Protein AF-A0A821UPF7-F1 (afdb_monomer_lite)

Radius of gyration: 28.47 Å; chains: 1; bounding box: 50×82×59 Å

pLDDT: mean 77.11, std 13.64, range [45.91, 95.62]

Foldseek 3Di:
DPVVVVVDDLVVVQVVCVVVVHAHPVNVVVVVVCVVVVVVVVVCVPCPPHPVDCDPCNVVVVLVVVLVVVLLVCCQDPVLPDALVVSQVSSQVVVCVVVVDDDDDPDDGPDDSVRSVVVCVVVAWDAPVVGRGTHHPPSYHPVVVVVVVVVVCVVVVCPDPPDPPPPPDDDDDDD

Structure (mmCIF, N/CA/C/O backbone):
data_AF-A0A821UPF7-F1
#
_entry.id   AF-A0A821UPF7-F1
#
loop_
_atom_site.group_PDB
_atom_site.id
_atom_site.type_symbol
_atom_site.label_atom_id
_atom_site.label_alt_id
_atom_site.label_comp_id
_atom_site.label_asym_id
_atom_site.label_entity_id
_atom_site.label_seq_id
_atom_site.pdbx_PDB_ins_code
_atom_site.Cartn_x
_atom_site.Cartn_y
_atom_site.Cartn_z
_atom_site.occupancy
_atom_site.B_iso_or_equiv
_atom_site.auth_seq_id
_atom_site.auth_comp_id
_atom_site.auth_asym_id
_atom_site.auth_atom_id
_atom_site.pdbx_PDB_model_num
ATOM 1 N N . MET A 1 1 ? 27.040 15.175 -29.998 1.00 47.19 1 MET A N 1
ATOM 2 C CA . MET A 1 1 ? 27.159 15.539 -31.432 1.00 47.19 1 MET A CA 1
ATOM 3 C C . MET A 1 1 ? 26.154 14.814 -32.348 1.00 47.19 1 MET A C 1
ATOM 5 O O . MET A 1 1 ? 26.324 14.872 -33.553 1.00 47.19 1 MET A O 1
ATOM 9 N N . SER A 1 2 ? 25.071 14.203 -31.844 1.00 56.56 2 SER A N 1
ATOM 10 C CA . SER A 1 2 ? 24.084 13.501 -32.693 1.00 56.56 2 SER A CA 1
ATOM 11 C C . SER A 1 2 ? 22.930 14.385 -33.199 1.00 56.56 2 SER A C 1
ATOM 13 O O . SER A 1 2 ? 22.440 14.172 -34.298 1.00 56.56 2 SER A O 1
ATOM 15 N N . LEU A 1 3 ? 22.516 15.409 -32.441 1.00 54.69 3 LEU A N 1
ATOM 16 C CA . LEU A 1 3 ? 21.320 16.216 -32.750 1.00 54.69 3 LEU A CA 1
ATOM 17 C C . LEU A 1 3 ? 21.509 17.240 -33.883 1.00 54.69 3 LEU A C 1
ATOM 19 O O . LEU A 1 3 ? 20.558 17.549 -34.596 1.00 54.69 3 LEU A O 1
ATOM 23 N N . ARG A 1 4 ? 22.744 17.719 -34.105 1.00 56.91 4 ARG A N 1
ATOM 24 C CA . ARG A 1 4 ? 23.064 18.615 -35.235 1.00 56.91 4 ARG A CA 1
ATOM 25 C C . ARG A 1 4 ? 22.807 17.949 -36.589 1.00 56.91 4 ARG A C 1
ATOM 27 O O . ARG A 1 4 ? 22.397 18.629 -37.521 1.00 56.91 4 ARG A O 1
ATOM 34 N N . SER A 1 5 ? 22.990 16.632 -36.678 1.00 67.25 5 SER A N 1
ATOM 35 C CA . SER A 1 5 ? 22.758 15.854 -37.900 1.00 67.25 5 SER A CA 1
ATOM 36 C C . SER A 1 5 ? 21.281 15.780 -38.299 1.00 67.25 5 SER A C 1
ATOM 38 O O . SER A 1 5 ? 20.983 15.526 -39.459 1.00 67.25 5 SER A O 1
ATOM 40 N N . PHE A 1 6 ? 20.362 16.041 -37.363 1.00 73.75 6 PHE A N 1
ATOM 41 C CA . PHE A 1 6 ? 18.918 16.084 -37.608 1.00 73.75 6 PHE A CA 1
ATOM 42 C C . PHE A 1 6 ? 18.386 17.509 -37.837 1.00 73.75 6 PHE A C 1
ATOM 44 O O . PHE A 1 6 ? 17.178 17.702 -37.915 1.00 73.75 6 PHE A O 1
ATOM 51 N N . ASN A 1 7 ? 19.269 18.515 -37.934 1.00 80.88 7 ASN A N 1
ATOM 52 C CA . ASN A 1 7 ? 18.911 19.936 -38.045 1.00 80.88 7 ASN A CA 1
ATOM 53 C C . ASN A 1 7 ? 17.988 20.441 -36.914 1.00 80.88 7 ASN A C 1
ATOM 55 O O . ASN A 1 7 ? 17.238 21.403 -37.082 1.00 80.88 7 ASN A O 1
ATOM 59 N N . ILE A 1 8 ? 18.034 19.791 -35.748 1.00 77.50 8 ILE A N 1
ATOM 60 C CA . ILE A 1 8 ? 17.251 20.187 -34.578 1.00 77.50 8 ILE A CA 1
ATOM 61 C C . ILE A 1 8 ? 18.071 21.200 -33.782 1.00 77.50 8 ILE A C 1
ATOM 63 O O . ILE A 1 8 ? 19.212 20.932 -33.387 1.00 77.50 8 ILE A O 1
ATOM 67 N N . LYS A 1 9 ? 17.489 22.379 -33.544 1.00 80.50 9 LYS A N 1
ATOM 68 C CA . LYS A 1 9 ? 18.091 23.393 -32.675 1.00 80.50 9 LYS A CA 1
ATOM 69 C C . LYS A 1 9 ? 18.116 22.884 -31.238 1.00 80.50 9 LYS A C 1
ATOM 71 O O . LYS A 1 9 ? 17.144 22.308 -30.765 1.00 80.50 9 LYS A O 1
ATOM 76 N N . TRP A 1 10 ? 19.214 23.147 -30.538 1.00 76.12 10 TRP A N 1
ATOM 77 C CA . TRP A 1 10 ? 19.367 22.773 -29.130 1.00 76.12 10 TRP A CA 1
ATOM 78 C C . TRP A 1 10 ? 18.239 23.323 -28.248 1.00 76.12 10 TRP A C 1
ATOM 80 O O . TRP A 1 10 ? 17.706 22.606 -27.411 1.00 76.12 10 TRP A O 1
ATOM 90 N N . GLU A 1 11 ? 17.824 24.560 -28.514 1.00 80.56 11 GLU A N 1
ATOM 91 C CA . GLU A 1 11 ? 16.720 25.243 -27.828 1.00 80.56 11 GLU A CA 1
ATOM 92 C C . GLU A 1 11 ? 15.411 24.444 -27.899 1.00 80.56 11 GLU A C 1
ATOM 94 O O . GLU A 1 11 ? 14.738 24.284 -26.889 1.00 80.56 11 GLU A O 1
ATOM 99 N N . ALA A 1 12 ? 15.101 23.854 -29.059 1.00 80.25 12 ALA A N 1
ATOM 100 C CA . ALA A 1 12 ? 13.893 23.050 -29.243 1.00 80.25 12 ALA A CA 1
ATOM 101 C C . ALA A 1 12 ? 13.932 21.735 -28.442 1.00 80.25 12 ALA A C 1
ATOM 103 O O . ALA A 1 12 ? 12.896 21.220 -28.031 1.00 80.25 12 ALA A O 1
ATOM 104 N N . VAL A 1 13 ? 15.128 21.187 -28.203 1.00 79.12 13 VAL A N 1
ATOM 105 C CA . VAL A 1 13 ? 15.305 19.996 -27.360 1.00 79.12 13 VAL A CA 1
ATOM 106 C C . VAL A 1 13 ? 15.116 20.356 -25.891 1.00 79.12 13 VAL A C 1
ATOM 108 O O . VAL A 1 13 ? 14.427 19.633 -25.180 1.00 79.12 13 VAL A O 1
ATOM 111 N N . ASP A 1 14 ? 15.672 21.482 -25.444 1.00 82.44 14 ASP A N 1
ATOM 112 C CA . ASP A 1 14 ? 15.484 21.958 -24.071 1.00 82.44 14 ASP A CA 1
ATOM 113 C C . ASP A 1 14 ? 14.019 22.331 -23.787 1.00 82.44 14 ASP A C 1
ATOM 115 O O . ASP A 1 14 ? 13.518 22.007 -22.710 1.00 82.44 14 ASP A O 1
ATOM 119 N N . GLU A 1 15 ? 13.301 22.932 -24.742 1.00 82.69 15 GLU A N 1
ATOM 120 C CA . GLU A 1 15 ? 11.854 23.178 -24.628 1.00 82.69 15 GLU A CA 1
ATOM 121 C C . GLU A 1 15 ? 11.059 21.872 -24.519 1.00 82.69 15 GLU A C 1
ATOM 123 O O . GLU A 1 15 ? 10.268 21.712 -23.593 1.00 82.69 15 GLU A O 1
ATOM 128 N N . PHE A 1 16 ? 11.338 20.885 -25.375 1.00 83.62 16 PHE A N 1
ATOM 129 C CA . PHE A 1 16 ? 10.691 19.572 -25.300 1.00 83.62 16 PHE A CA 1
ATOM 130 C C . PHE A 1 16 ? 10.955 18.848 -23.966 1.00 83.62 16 PHE A C 1
ATOM 132 O O . PHE A 1 16 ? 10.053 18.253 -23.367 1.00 83.62 16 PHE A O 1
ATOM 139 N N . LEU A 1 17 ? 12.197 18.894 -23.474 1.00 79.81 17 LEU A N 1
ATOM 140 C CA . LEU A 1 17 ? 12.559 18.310 -22.181 1.00 79.81 17 LEU A CA 1
ATOM 141 C C . LEU A 1 17 ? 11.846 19.034 -21.038 1.00 79.81 17 LEU A C 1
ATOM 143 O O . LEU A 1 17 ? 11.328 18.386 -20.132 1.00 79.81 17 LEU A O 1
ATOM 147 N N . LYS A 1 18 ? 11.751 20.363 -21.104 1.00 78.56 18 LYS A N 1
ATOM 148 C CA . LYS A 1 18 ? 11.007 21.163 -20.131 1.00 78.56 18 LYS A CA 1
ATOM 149 C C . LYS A 1 18 ? 9.519 20.800 -20.117 1.00 78.56 18 LYS A C 1
ATOM 151 O O . LYS A 1 18 ? 8.966 20.599 -19.035 1.00 78.56 18 LYS A O 1
ATOM 156 N N . ASP A 1 19 ? 8.899 20.646 -21.283 1.00 78.25 19 ASP A N 1
ATOM 157 C CA . ASP A 1 19 ? 7.480 20.295 -21.421 1.00 78.25 19 ASP A CA 1
ATOM 158 C C . ASP A 1 19 ? 7.166 18.897 -20.874 1.00 78.25 19 ASP A C 1
ATOM 160 O O . ASP A 1 19 ? 6.142 18.679 -20.225 1.00 78.25 19 ASP A O 1
ATOM 164 N N . THR A 1 20 ? 8.089 17.952 -21.053 1.00 77.25 20 THR A N 1
ATOM 165 C CA . THR A 1 20 ? 7.990 16.588 -20.505 1.00 77.25 20 THR A CA 1
ATOM 166 C C . THR A 1 20 ? 8.479 16.473 -19.057 1.00 77.25 20 THR A C 1
ATOM 168 O O . THR A 1 20 ? 8.522 15.373 -18.506 1.00 77.25 20 THR A O 1
ATOM 171 N N . ARG A 1 21 ? 8.809 17.603 -18.410 1.00 72.50 21 ARG A N 1
ATOM 172 C CA . ARG A 1 21 ? 9.364 17.694 -17.045 1.00 72.50 21 ARG A CA 1
ATOM 173 C C . ARG A 1 21 ? 10.674 16.916 -16.850 1.00 72.50 21 ARG A C 1
ATOM 175 O O . ARG A 1 21 ? 11.028 16.560 -15.725 1.00 72.50 21 ARG A O 1
ATOM 182 N N . LEU A 1 22 ? 11.404 16.674 -17.934 1.00 72.75 22 LEU A N 1
ATOM 183 C CA . LEU A 1 22 ? 12.746 16.105 -17.940 1.00 72.75 22 LEU A CA 1
ATOM 184 C C . LEU A 1 22 ? 13.810 17.198 -17.738 1.00 72.75 22 LEU A C 1
ATOM 186 O O . LEU A 1 22 ? 13.535 18.399 -17.733 1.00 72.75 22 LEU A O 1
ATOM 190 N N . MET A 1 23 ? 15.055 16.780 -17.502 1.00 76.94 23 MET A N 1
ATOM 191 C CA . MET A 1 23 ? 16.153 17.700 -17.208 1.00 76.94 23 MET A CA 1
ATOM 192 C C . MET A 1 23 ? 16.674 18.377 -18.474 1.00 76.94 23 MET A C 1
ATOM 194 O O . MET A 1 23 ? 17.193 17.717 -19.369 1.00 76.94 23 MET A O 1
ATOM 198 N N . THR A 1 24 ? 16.607 19.707 -18.501 1.00 83.75 24 THR A N 1
ATOM 199 C CA . THR A 1 24 ? 17.270 20.527 -19.526 1.00 83.75 24 THR A CA 1
ATOM 200 C C . THR A 1 24 ? 18.788 20.494 -19.367 1.00 83.75 24 THR A C 1
ATOM 202 O O . THR A 1 24 ? 19.325 20.099 -18.322 1.00 83.75 24 THR A O 1
ATOM 205 N N . ALA A 1 25 ? 19.496 20.984 -20.377 1.00 81.50 25 ALA A N 1
ATOM 206 C CA . ALA A 1 25 ? 20.932 21.222 -20.351 1.00 81.50 25 ALA A CA 1
ATOM 207 C C . ALA A 1 25 ? 21.383 22.033 -19.132 1.00 81.50 25 ALA A C 1
ATOM 209 O O . ALA A 1 25 ? 22.315 21.654 -18.421 1.00 81.50 25 ALA A O 1
ATOM 210 N N . GLN A 1 26 ? 20.693 23.146 -18.881 1.00 80.12 26 GLN A N 1
ATOM 211 C CA . GLN A 1 26 ? 21.012 24.074 -17.804 1.00 80.12 26 GLN A CA 1
ATOM 212 C C . GLN A 1 26 ? 20.793 23.422 -16.438 1.00 80.12 26 GLN A C 1
ATOM 214 O O . GLN A 1 26 ? 21.630 23.549 -15.545 1.00 80.12 26 GLN A O 1
ATOM 219 N N . THR A 1 27 ? 19.697 22.676 -16.287 1.00 76.50 27 THR A N 1
ATOM 220 C CA . THR A 1 27 ? 19.406 21.927 -15.060 1.00 76.50 27 THR A CA 1
ATOM 221 C C . THR A 1 27 ? 20.432 20.816 -14.836 1.00 76.50 27 THR A C 1
ATOM 223 O O . THR A 1 27 ? 20.949 20.673 -13.734 1.00 76.50 27 THR A O 1
ATOM 226 N N . SER A 1 28 ? 20.796 20.080 -15.886 1.00 80.69 28 SER A N 1
ATOM 227 C CA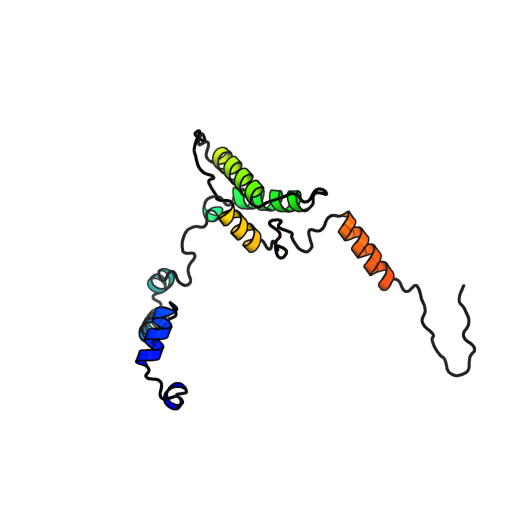 . SER A 1 28 ? 21.812 19.022 -15.822 1.00 80.69 28 SER A CA 1
ATOM 228 C C . SER A 1 28 ? 23.186 19.571 -15.445 1.00 80.69 28 SER A C 1
ATOM 230 O O . SER A 1 28 ? 23.875 19.004 -14.602 1.00 80.69 28 SER A O 1
ATOM 232 N N . HIS A 1 29 ? 23.569 20.714 -16.016 1.00 83.12 29 HIS A N 1
ATOM 233 C CA . HIS A 1 29 ? 24.828 21.380 -15.701 1.00 83.12 29 HIS A CA 1
ATOM 234 C C . HIS A 1 29 ? 24.865 21.914 -14.261 1.00 83.12 29 HIS A C 1
ATOM 236 O O . HIS A 1 29 ? 25.874 21.748 -13.569 1.00 83.12 29 HIS A O 1
ATOM 242 N N . LYS A 1 30 ? 23.756 22.500 -13.784 1.00 84.12 30 LYS A N 1
ATOM 243 C CA . LYS A 1 30 ? 23.597 22.911 -12.383 1.00 84.12 30 LYS A CA 1
ATOM 244 C C . LYS A 1 30 ? 23.828 21.719 -11.447 1.00 84.12 30 LYS A C 1
ATOM 246 O O . LYS A 1 30 ? 24.668 21.810 -10.555 1.00 84.12 30 LYS A O 1
ATOM 251 N N . TRP A 1 31 ? 23.158 20.591 -11.690 1.00 79.62 31 TRP A N 1
ATOM 252 C CA . TRP A 1 31 ? 23.274 19.403 -10.838 1.00 79.62 31 TRP A CA 1
ATOM 253 C C . TRP A 1 31 ? 24.652 18.754 -10.871 1.00 79.62 31 TRP A C 1
ATOM 255 O O . TRP A 1 31 ? 25.176 18.400 -9.819 1.00 79.62 31 TRP A O 1
ATOM 265 N N . ALA A 1 32 ? 25.286 18.669 -12.042 1.00 83.19 32 ALA A N 1
ATOM 266 C CA . ALA A 1 32 ? 26.665 18.197 -12.142 1.00 83.19 32 ALA A CA 1
ATOM 267 C C . ALA A 1 32 ? 27.622 19.072 -11.315 1.00 83.19 32 ALA A C 1
ATOM 269 O O . ALA A 1 32 ? 28.516 18.561 -10.644 1.00 83.19 32 ALA A O 1
ATOM 270 N N . THR A 1 33 ? 27.407 20.389 -11.314 1.00 84.50 33 THR A N 1
ATOM 271 C CA . THR A 1 33 ? 28.225 21.333 -10.543 1.00 84.50 33 THR A CA 1
ATOM 272 C C . THR A 1 33 ? 28.019 21.172 -9.036 1.00 84.50 33 THR A C 1
ATOM 274 O O . THR A 1 33 ? 28.995 21.171 -8.292 1.00 84.50 33 THR A O 1
ATOM 277 N N . ILE A 1 34 ? 26.772 21.020 -8.586 1.00 83.12 34 ILE A N 1
ATOM 278 C CA . ILE A 1 34 ? 26.420 20.775 -7.177 1.00 83.12 34 ILE A CA 1
ATOM 279 C C . ILE A 1 34 ? 27.039 19.461 -6.688 1.00 83.12 34 ILE A C 1
ATOM 281 O O . ILE A 1 34 ? 27.693 19.436 -5.647 1.00 83.12 34 ILE A O 1
ATOM 285 N N . PHE A 1 35 ? 26.926 18.400 -7.492 1.00 79.56 35 PHE A N 1
ATOM 286 C CA . PHE A 1 35 ? 27.513 17.096 -7.195 1.00 79.56 35 PHE A CA 1
ATOM 287 C C . PHE A 1 35 ? 29.041 17.166 -7.062 1.00 79.56 35 PHE A C 1
ATOM 289 O O . PHE A 1 35 ? 29.598 16.676 -6.085 1.00 79.56 35 PHE A O 1
ATOM 296 N N . ILE A 1 36 ? 29.729 17.834 -7.998 1.00 87.50 36 ILE A N 1
ATOM 297 C CA . ILE A 1 36 ? 31.191 18.020 -7.942 1.00 87.50 36 ILE A CA 1
ATOM 298 C C . ILE A 1 36 ? 31.613 18.825 -6.705 1.00 87.50 36 ILE A C 1
ATOM 300 O O . ILE A 1 36 ? 32.672 18.569 -6.136 1.00 87.50 36 ILE A O 1
ATOM 304 N N . LYS A 1 37 ? 30.800 19.797 -6.279 1.00 87.81 37 LYS A N 1
ATOM 305 C CA . LYS A 1 37 ? 31.062 20.619 -5.089 1.00 87.81 37 LYS A CA 1
ATOM 306 C C . LYS A 1 37 ? 30.755 19.905 -3.770 1.00 87.81 37 LYS A C 1
ATOM 308 O O . LYS A 1 37 ? 31.112 20.436 -2.723 1.00 87.81 37 LYS A O 1
ATOM 313 N N . GLY A 1 38 ? 30.126 18.729 -3.813 1.00 81.62 38 GLY A N 1
ATOM 314 C CA . GLY A 1 38 ? 29.723 17.982 -2.622 1.00 81.62 38 GLY A CA 1
ATOM 315 C C . GLY A 1 38 ? 28.594 18.647 -1.829 1.00 81.62 38 GLY A C 1
ATOM 316 O O . GLY A 1 38 ? 28.434 18.353 -0.647 1.00 81.62 38 GLY A O 1
ATOM 317 N N . ASP A 1 39 ? 27.824 19.541 -2.455 1.00 80.19 39 ASP A N 1
ATOM 318 C CA . ASP A 1 39 ? 26.666 20.190 -1.834 1.00 80.19 39 ASP A CA 1
ATOM 319 C C . ASP A 1 39 ? 25.440 19.269 -1.941 1.00 80.19 39 ASP A C 1
ATOM 321 O O . ASP A 1 39 ? 24.549 19.416 -2.780 1.00 80.19 39 ASP A O 1
ATOM 325 N N . TYR A 1 40 ? 25.459 18.216 -1.126 1.00 72.62 40 TYR A N 1
ATOM 326 C CA . TYR A 1 40 ? 24.426 17.185 -1.144 1.00 72.62 40 TYR A CA 1
ATOM 327 C C . TYR A 1 40 ? 23.111 17.640 -0.497 1.00 72.62 40 TYR A C 1
ATOM 329 O O . TYR A 1 40 ? 22.092 16.988 -0.714 1.00 72.62 40 TYR A O 1
ATOM 337 N N . GLU A 1 41 ? 23.101 18.751 0.247 1.00 70.62 41 GLU A N 1
ATOM 338 C CA . GLU A 1 41 ? 21.865 19.342 0.772 1.00 70.62 41 GLU A CA 1
ATOM 339 C C . GLU A 1 41 ? 21.017 19.917 -0.365 1.00 70.62 41 GLU A C 1
ATOM 341 O O . GLU A 1 41 ? 19.834 19.589 -0.473 1.00 70.62 41 GLU A O 1
ATOM 346 N N . GLU A 1 42 ? 21.609 20.704 -1.273 1.00 70.06 42 GLU A N 1
ATOM 347 C CA . GLU A 1 42 ? 20.877 21.206 -2.443 1.00 70.06 42 GLU A CA 1
ATOM 348 C C . GLU A 1 42 ? 20.426 20.055 -3.359 1.00 70.06 42 GLU A C 1
ATOM 350 O O . GLU A 1 42 ? 19.320 20.091 -3.902 1.00 70.06 42 GLU A O 1
ATOM 355 N N . PHE A 1 43 ? 21.238 18.998 -3.484 1.00 65.31 43 PHE A N 1
ATOM 356 C CA . PHE A 1 43 ? 20.882 17.786 -4.230 1.00 65.31 43 PHE A CA 1
ATOM 357 C C . PHE A 1 43 ? 19.719 17.009 -3.590 1.00 65.31 43 PHE A C 1
ATOM 359 O O . PHE A 1 43 ? 18.807 16.584 -4.295 1.00 65.31 43 PHE A O 1
ATOM 366 N N . SER A 1 44 ? 19.714 16.850 -2.263 1.00 61.41 44 SER A N 1
ATOM 367 C CA . SER A 1 44 ? 18.647 16.157 -1.526 1.00 61.41 44 SER A CA 1
ATOM 368 C C . SER A 1 44 ? 17.329 16.937 -1.531 1.00 61.41 44 SER A C 1
ATOM 370 O O . SER A 1 44 ? 16.257 16.335 -1.473 1.00 61.41 44 SER A O 1
ATOM 372 N N . ASN A 1 45 ? 17.401 18.267 -1.630 1.00 62.81 45 ASN A N 1
ATOM 373 C CA . ASN A 1 45 ? 16.237 19.140 -1.764 1.00 62.81 45 ASN A CA 1
ATOM 374 C C . ASN A 1 45 ? 15.671 19.173 -3.197 1.00 62.81 45 ASN A C 1
ATOM 376 O O . ASN A 1 45 ? 14.561 19.673 -3.401 1.00 62.81 45 ASN A O 1
ATOM 380 N N . ASP A 1 46 ? 16.374 18.620 -4.199 1.00 60.78 46 ASP A N 1
ATOM 381 C CA . ASP A 1 46 ? 15.768 18.332 -5.500 1.00 60.78 46 ASP A CA 1
ATOM 382 C C . ASP A 1 46 ? 14.821 17.148 -5.326 1.00 60.78 46 ASP A C 1
ATOM 384 O O . ASP A 1 46 ? 15.202 15.976 -5.321 1.00 60.78 46 ASP A O 1
ATOM 388 N N . LEU A 1 47 ? 13.539 17.473 -5.211 1.00 55.41 47 LEU A N 1
ATOM 389 C CA . LEU A 1 47 ? 12.395 16.570 -5.050 1.00 55.41 47 LEU A CA 1
ATOM 390 C C . LEU A 1 47 ? 12.269 15.489 -6.154 1.00 55.41 47 LEU A C 1
ATOM 392 O O . LEU A 1 47 ? 11.257 14.801 -6.239 1.00 55.41 47 LEU A O 1
ATOM 396 N N . ARG A 1 48 ? 13.254 15.353 -7.045 1.00 60.50 48 ARG A N 1
ATOM 397 C CA . ARG A 1 48 ? 13.332 14.390 -8.147 1.00 60.50 48 ARG A CA 1
ATOM 398 C C . ARG A 1 48 ? 14.060 13.090 -7.785 1.00 60.50 48 ARG A C 1
ATOM 400 O O . ARG A 1 48 ? 13.959 12.141 -8.557 1.00 60.50 48 ARG A O 1
ATOM 407 N N . GLY A 1 49 ? 14.744 13.028 -6.638 1.00 51.97 49 GLY A N 1
ATOM 408 C CA . GLY A 1 49 ? 15.428 11.815 -6.155 1.00 51.97 49 GLY A CA 1
ATOM 409 C C . GLY A 1 49 ? 15.201 11.462 -4.680 1.00 51.97 49 GLY A C 1
ATOM 410 O O . GLY A 1 49 ? 15.444 10.323 -4.290 1.00 51.97 49 GLY A O 1
ATOM 411 N N . GLY A 1 50 ? 14.721 12.406 -3.864 1.00 49.44 50 GLY A N 1
ATOM 412 C CA . GLY A 1 50 ? 14.407 12.188 -2.450 1.00 49.44 50 GLY A CA 1
ATOM 413 C C . GLY A 1 50 ? 12.968 11.722 -2.213 1.00 49.44 50 GLY A C 1
ATOM 414 O O . GLY A 1 50 ? 12.065 12.003 -3.007 1.00 49.44 50 GLY A O 1
ATOM 415 N N . LYS A 1 51 ? 12.737 11.027 -1.091 1.00 49.38 51 LYS A N 1
ATOM 416 C CA . LYS A 1 51 ? 11.392 10.746 -0.568 1.00 49.38 51 LYS A CA 1
ATOM 417 C C . LYS A 1 51 ? 10.711 12.104 -0.330 1.00 49.38 51 LYS A C 1
ATOM 419 O O . LYS A 1 51 ? 11.094 12.823 0.580 1.00 49.38 51 LYS A O 1
ATOM 424 N N . GLN A 1 52 ? 9.784 12.496 -1.212 1.00 50.03 52 GLN A N 1
ATOM 425 C CA . GLN A 1 52 ? 9.237 13.867 -1.276 1.00 50.03 52 GLN A CA 1
ATOM 426 C C . GLN A 1 52 ? 8.510 14.321 -0.001 1.00 50.03 52 GLN A C 1
ATOM 428 O O . GLN A 1 52 ? 8.310 15.515 0.197 1.00 50.03 52 GLN A O 1
ATOM 433 N N . THR A 1 53 ? 8.114 13.377 0.842 1.00 53.81 53 THR A N 1
ATOM 434 C CA . THR A 1 53 ? 7.478 13.574 2.141 1.00 53.81 53 THR A CA 1
ATOM 435 C C . THR A 1 53 ? 7.783 12.343 2.983 1.00 53.81 53 THR A C 1
ATOM 437 O O . THR A 1 53 ? 7.947 11.256 2.413 1.00 53.81 53 THR A O 1
ATOM 440 N N . ASP A 1 54 ? 7.771 12.473 4.310 1.00 59.75 54 ASP A N 1
ATOM 441 C CA . ASP A 1 54 ? 7.629 11.303 5.175 1.00 59.75 54 ASP A CA 1
ATOM 442 C C . ASP A 1 54 ? 6.423 10.507 4.659 1.00 59.75 54 ASP A C 1
ATOM 444 O O . ASP A 1 54 ? 5.315 11.027 4.481 1.00 59.75 54 ASP A O 1
ATOM 448 N N . SER A 1 55 ? 6.659 9.262 4.259 1.00 71.19 55 SER A N 1
ATOM 449 C CA . SER A 1 55 ? 5.558 8.365 3.952 1.00 71.19 55 SER A CA 1
ATOM 450 C C . SER A 1 55 ? 4.776 8.148 5.237 1.00 71.19 55 SER A C 1
ATOM 452 O O . SER A 1 55 ? 5.358 8.111 6.314 1.00 71.19 55 SER A O 1
ATOM 454 N N . PHE A 1 56 ? 3.462 7.970 5.130 1.00 84.94 56 PHE A N 1
ATOM 455 C CA . PHE A 1 56 ? 2.604 7.661 6.277 1.00 84.94 56 PHE A CA 1
ATOM 456 C C . PHE A 1 56 ? 3.215 6.586 7.204 1.00 84.94 56 PHE A C 1
ATOM 458 O O . PHE A 1 56 ? 3.175 6.711 8.423 1.00 84.94 56 PHE A O 1
ATOM 465 N N . TYR A 1 57 ? 3.862 5.577 6.619 1.00 88.50 57 TYR A N 1
ATOM 466 C CA . TYR A 1 57 ? 4.508 4.481 7.339 1.00 88.50 57 TYR A CA 1
ATOM 467 C C . TYR A 1 57 ? 5.870 4.818 7.967 1.00 88.50 57 TYR A C 1
ATOM 469 O O . TYR A 1 57 ? 6.330 4.063 8.811 1.00 88.50 57 TYR A O 1
ATOM 477 N N . ASP A 1 58 ? 6.501 5.945 7.625 1.00 85.50 58 ASP A N 1
ATOM 478 C CA . ASP A 1 58 ? 7.673 6.430 8.373 1.00 85.50 58 ASP A CA 1
ATOM 479 C C . ASP A 1 58 ? 7.265 6.953 9.748 1.00 85.50 58 ASP A C 1
ATOM 481 O O . ASP A 1 58 ? 7.997 6.790 10.720 1.00 85.50 58 ASP A O 1
ATOM 485 N N . THR A 1 59 ? 6.085 7.571 9.831 1.00 86.94 59 THR A N 1
ATOM 486 C CA . THR A 1 59 ? 5.515 8.046 11.096 1.00 86.94 59 THR A CA 1
ATOM 487 C C . THR A 1 59 ? 4.804 6.923 11.852 1.00 86.94 59 THR A C 1
ATOM 489 O O . THR A 1 59 ? 4.818 6.913 13.080 1.00 86.94 59 THR A O 1
ATOM 492 N N . PHE A 1 60 ? 4.211 5.963 11.133 1.00 89.50 60 PHE A N 1
ATOM 493 C CA . PHE A 1 60 ? 3.460 4.840 11.703 1.00 89.50 60 PHE A CA 1
ATOM 494 C C . PHE A 1 60 ? 3.971 3.478 11.191 1.00 89.50 60 PHE A C 1
ATOM 496 O O . PHE A 1 60 ? 3.248 2.781 10.468 1.00 89.50 60 PHE A O 1
ATOM 503 N N . PRO A 1 61 ? 5.207 3.074 11.546 1.00 89.81 61 PRO A N 1
ATOM 504 C CA . PRO A 1 61 ? 5.801 1.822 11.068 1.00 89.81 61 PRO A CA 1
ATOM 505 C C . PRO A 1 61 ? 5.060 0.581 11.580 1.00 89.81 61 PRO A C 1
ATOM 507 O O . PRO A 1 61 ? 4.924 -0.399 10.847 1.00 89.81 61 PRO A O 1
ATOM 510 N N . ASP A 1 62 ? 4.510 0.639 12.795 1.00 89.81 62 ASP A N 1
ATOM 511 C CA . ASP A 1 62 ? 3.747 -0.467 13.388 1.00 89.81 62 ASP A CA 1
ATOM 512 C C . ASP A 1 62 ? 2.481 -0.775 12.575 1.00 89.81 62 ASP A C 1
ATOM 514 O O . ASP A 1 62 ? 2.164 -1.936 12.313 1.00 89.81 62 ASP A O 1
ATOM 518 N N . ILE A 1 63 ? 1.816 0.270 12.060 1.00 92.62 63 ILE A N 1
ATOM 519 C CA . ILE A 1 63 ? 0.660 0.118 11.168 1.00 92.62 63 ILE A CA 1
ATOM 520 C C . ILE A 1 63 ? 1.073 -0.575 9.865 1.00 92.62 63 ILE A C 1
ATOM 522 O O . ILE A 1 63 ? 0.297 -1.363 9.331 1.00 92.62 63 ILE A O 1
ATOM 526 N N . GLU A 1 64 ? 2.277 -0.321 9.336 1.00 92.50 64 GLU A N 1
ATOM 527 C CA . GLU A 1 64 ? 2.747 -1.001 8.121 1.00 92.50 64 GLU A CA 1
ATOM 528 C C . GLU A 1 64 ? 2.926 -2.508 8.342 1.00 92.50 64 GLU A C 1
ATOM 530 O O . GLU A 1 64 ? 2.535 -3.309 7.489 1.00 92.50 64 GLU A O 1
ATOM 535 N N . GLY A 1 65 ? 3.515 -2.892 9.479 1.00 90.00 65 GLY A N 1
ATOM 536 C CA . GLY A 1 65 ? 3.722 -4.293 9.847 1.00 90.00 65 GLY A CA 1
ATOM 537 C C . GLY A 1 65 ? 2.401 -5.052 9.955 1.00 90.00 65 GLY A C 1
ATOM 538 O O . GLY A 1 65 ? 2.212 -6.075 9.290 1.00 90.00 65 GLY A O 1
ATOM 539 N N . ASP A 1 66 ? 1.462 -4.495 10.717 1.00 92.38 66 ASP A N 1
ATOM 540 C CA . ASP A 1 66 ? 0.129 -5.064 10.915 1.00 92.38 66 ASP A CA 1
ATOM 541 C C . ASP A 1 66 ? -0.673 -5.117 9.610 1.00 92.38 66 ASP A C 1
ATOM 543 O O . ASP A 1 66 ? -1.297 -6.133 9.294 1.00 92.38 66 ASP A O 1
ATOM 547 N N . ALA A 1 67 ? -0.616 -4.054 8.804 1.00 93.31 67 ALA A N 1
ATOM 548 C CA . ALA A 1 67 ? -1.307 -3.989 7.522 1.00 93.31 67 ALA A CA 1
ATOM 549 C C . ALA A 1 67 ? -0.793 -5.049 6.540 1.00 93.31 67 ALA A C 1
ATOM 551 O O . ALA A 1 67 ? -1.593 -5.711 5.878 1.00 93.31 67 ALA A O 1
ATOM 552 N N . LYS A 1 68 ? 0.526 -5.265 6.459 1.00 91.06 68 LYS A N 1
ATOM 553 C CA . LYS A 1 68 ? 1.101 -6.331 5.622 1.00 91.06 68 LYS A CA 1
ATOM 554 C C . LYS A 1 68 ? 0.628 -7.712 6.071 1.00 91.06 68 LYS A C 1
ATOM 556 O O . LYS A 1 68 ? 0.231 -8.515 5.227 1.00 91.06 68 LYS A O 1
ATOM 561 N N . ALA A 1 69 ? 0.626 -7.980 7.378 1.00 90.00 69 ALA A N 1
ATOM 562 C CA . ALA A 1 69 ? 0.142 -9.248 7.920 1.00 90.00 69 ALA A CA 1
ATOM 563 C C . ALA A 1 69 ? -1.351 -9.465 7.618 1.00 90.00 69 ALA A C 1
ATOM 565 O O . ALA A 1 69 ? -1.739 -10.535 7.141 1.00 90.00 69 ALA A O 1
ATOM 566 N N . PHE A 1 70 ? -2.170 -8.429 7.818 1.00 91.94 70 PHE A N 1
ATOM 567 C CA . PHE A 1 70 ? -3.595 -8.432 7.495 1.00 91.94 70 PHE A CA 1
ATOM 568 C C . PHE A 1 70 ? -3.845 -8.752 6.018 1.00 91.94 70 PHE A C 1
ATOM 570 O O . PHE A 1 70 ? -4.639 -9.638 5.707 1.00 91.94 70 PHE A O 1
ATOM 577 N N . VAL A 1 71 ? -3.127 -8.089 5.109 1.00 90.06 71 VAL A N 1
ATOM 578 C CA . VAL A 1 71 ? -3.264 -8.291 3.662 1.00 90.06 71 VAL A CA 1
ATOM 579 C C . VAL A 1 71 ? -2.902 -9.716 3.254 1.00 90.06 71 VAL A C 1
ATOM 581 O O . VAL A 1 71 ? -3.656 -10.339 2.507 1.00 90.06 71 VAL A O 1
ATOM 584 N N . VAL A 1 72 ? -1.774 -10.244 3.738 1.00 85.69 72 VAL A N 1
ATOM 585 C CA . VAL A 1 72 ? -1.336 -11.612 3.414 1.00 85.69 72 VAL A CA 1
ATOM 586 C C . VAL A 1 72 ? -2.374 -12.629 3.885 1.00 85.69 72 VAL A C 1
ATOM 588 O O . VAL A 1 72 ? -2.739 -13.529 3.129 1.00 85.69 72 VAL A O 1
ATOM 591 N N . HIS A 1 73 ? -2.903 -12.453 5.097 1.00 85.94 73 HIS A N 1
ATOM 592 C CA . HIS A 1 73 ? -3.954 -13.311 5.631 1.00 85.94 73 HIS A CA 1
ATOM 593 C C . HIS A 1 73 ? -5.274 -13.183 4.852 1.00 85.94 73 HIS A C 1
ATOM 595 O O . HIS A 1 73 ? -5.906 -14.187 4.542 1.00 85.94 73 HIS A O 1
ATOM 601 N N . ALA A 1 74 ? -5.700 -11.969 4.500 1.00 86.25 74 ALA A N 1
ATOM 602 C CA . ALA A 1 74 ? -6.934 -11.753 3.748 1.00 86.25 74 ALA A CA 1
ATOM 603 C C . ALA A 1 74 ? -6.855 -12.346 2.330 1.00 86.25 74 ALA A C 1
ATOM 605 O O . ALA A 1 74 ? -7.809 -12.968 1.858 1.00 86.25 74 ALA A O 1
ATOM 606 N N . CYS A 1 75 ? -5.701 -12.219 1.668 1.00 81.69 75 CYS A N 1
ATOM 607 C CA . CYS A 1 75 ? -5.467 -12.789 0.341 1.00 81.69 75 CYS A CA 1
ATOM 608 C C . CYS A 1 75 ? -5.369 -14.322 0.354 1.00 81.69 75 CYS A C 1
ATOM 610 O O . CYS A 1 75 ? -5.671 -14.953 -0.658 1.00 81.69 75 CYS A O 1
ATOM 612 N N . SER A 1 76 ? -4.978 -14.934 1.477 1.00 78.00 76 SER A N 1
ATOM 613 C CA . SER A 1 76 ? -4.893 -16.393 1.604 1.00 78.00 76 SER A CA 1
ATOM 614 C C . SER A 1 76 ? -6.235 -17.063 1.928 1.00 78.00 76 SER A C 1
ATOM 616 O O . SER A 1 76 ? -6.316 -18.291 1.976 1.00 78.00 76 SER A O 1
ATOM 618 N N . GLN A 1 77 ? -7.318 -16.301 2.121 1.00 78.69 77 GLN A N 1
ATOM 619 C CA . GLN A 1 77 ? -8.636 -16.874 2.392 1.00 78.69 77 GLN A CA 1
ATOM 620 C C . GLN A 1 77 ? -9.329 -17.424 1.138 1.00 78.69 77 GLN A C 1
ATOM 622 O O . GLN A 1 77 ? -9.170 -16.940 0.019 1.00 78.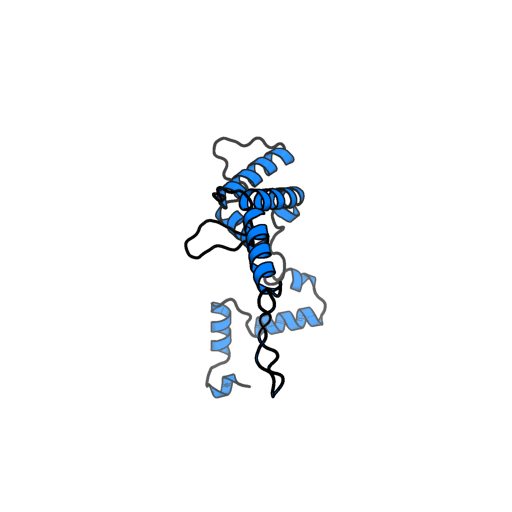69 77 GLN A O 1
ATOM 627 N N . LYS A 1 78 ? -10.184 -18.435 1.342 1.00 65.00 78 LYS A N 1
ATOM 628 C CA . LYS A 1 78 ? -10.898 -19.154 0.273 1.00 65.00 78 LYS A CA 1
ATOM 629 C C . LYS A 1 78 ? -11.878 -18.285 -0.527 1.00 65.00 78 LYS A C 1
ATOM 631 O O . LYS A 1 78 ? -12.086 -18.573 -1.702 1.00 65.00 78 LYS A O 1
ATOM 636 N N . SER A 1 79 ? -12.482 -17.270 0.093 1.00 70.25 79 SER A N 1
ATOM 637 C CA . SER A 1 79 ? -13.440 -16.362 -0.556 1.00 70.25 79 SER A CA 1
ATOM 638 C C . SER A 1 79 ? -12.769 -15.321 -1.461 1.00 70.25 79 SER A C 1
ATOM 640 O O . SER A 1 79 ? -13.406 -14.858 -2.399 1.00 70.25 79 SER A O 1
ATOM 642 N N . ALA A 1 80 ? -11.483 -15.001 -1.242 1.00 65.12 80 ALA A N 1
ATOM 643 C CA . ALA A 1 80 ? -10.682 -14.070 -2.052 1.00 65.12 80 ALA A CA 1
ATOM 644 C C . ALA A 1 80 ? -11.417 -12.764 -2.441 1.00 65.12 80 ALA A C 1
ATOM 646 O O . ALA A 1 80 ? -11.283 -12.266 -3.563 1.00 65.12 80 ALA A O 1
ATOM 647 N N . ASP A 1 81 ? -12.222 -12.221 -1.523 1.00 82.00 81 ASP A N 1
ATOM 648 C CA . ASP A 1 81 ? -13.051 -11.026 -1.749 1.00 82.00 81 ASP A CA 1
ATOM 649 C C . ASP A 1 81 ? -12.380 -9.725 -1.297 1.00 82.00 81 ASP A C 1
ATOM 651 O O . ASP A 1 81 ? -12.974 -8.654 -1.419 1.00 82.00 81 ASP A O 1
ATOM 655 N N . PHE A 1 82 ? -11.138 -9.826 -0.824 1.00 88.56 82 PHE A N 1
ATOM 656 C CA . PHE A 1 82 ? -10.341 -8.714 -0.332 1.00 88.56 82 PHE A CA 1
ATOM 657 C C . PHE A 1 82 ? -10.139 -7.618 -1.395 1.00 88.56 82 PHE A C 1
ATOM 659 O O . PHE A 1 82 ? -9.836 -7.885 -2.564 1.00 88.56 82 PHE A O 1
ATOM 666 N N . LYS A 1 83 ? -10.293 -6.363 -0.972 1.00 90.75 83 LYS A N 1
ATOM 667 C CA . LYS A 1 83 ? -10.174 -5.143 -1.776 1.00 90.75 83 LYS A CA 1
ATOM 668 C C . LYS A 1 83 ? -9.283 -4.119 -1.080 1.00 90.75 83 LYS A C 1
ATOM 670 O O . LYS A 1 83 ? -9.074 -4.142 0.127 1.00 90.75 83 LYS A O 1
ATOM 675 N N . ALA A 1 84 ? -8.817 -3.137 -1.852 1.00 91.12 84 ALA A N 1
ATOM 676 C CA . ALA A 1 84 ? -8.051 -2.011 -1.314 1.00 91.12 84 ALA A CA 1
ATOM 677 C C . ALA A 1 84 ? -8.836 -1.192 -0.269 1.00 91.12 84 ALA A C 1
ATOM 679 O O . ALA A 1 84 ? -8.222 -0.610 0.622 1.00 91.12 84 ALA A O 1
ATOM 680 N N . MET A 1 85 ? -10.171 -1.172 -0.347 1.00 93.50 85 MET A N 1
ATOM 681 C CA . MET A 1 85 ? -11.020 -0.532 0.662 1.00 93.50 85 MET A CA 1
ATOM 682 C C . MET A 1 85 ? -10.929 -1.224 2.029 1.00 93.50 85 MET A C 1
ATOM 684 O O . MET A 1 85 ? -10.914 -0.541 3.047 1.00 93.50 85 MET A O 1
ATOM 688 N N . ASP A 1 86 ? -10.801 -2.553 2.066 1.00 93.44 86 ASP A N 1
ATOM 689 C CA . ASP A 1 86 ? -10.680 -3.295 3.328 1.00 93.44 86 ASP A CA 1
ATOM 690 C C . ASP A 1 86 ? -9.362 -2.936 4.034 1.00 93.44 86 ASP A C 1
ATOM 692 O O . ASP A 1 86 ? -9.318 -2.760 5.248 1.00 93.44 86 ASP A O 1
ATOM 696 N N . LEU A 1 87 ? -8.286 -2.737 3.259 1.00 94.56 87 LEU A N 1
ATOM 697 C CA . LEU A 1 87 ? -7.022 -2.203 3.774 1.00 94.56 87 LEU A CA 1
ATOM 698 C C . LEU A 1 87 ? -7.168 -0.770 4.297 1.00 94.56 87 LEU A C 1
ATOM 700 O O . LEU A 1 87 ? -6.589 -0.431 5.326 1.00 94.56 87 LEU A O 1
ATOM 704 N N . ALA A 1 88 ? -7.917 0.074 3.590 1.00 94.81 88 ALA A N 1
ATOM 705 C CA . ALA A 1 88 ? -8.140 1.455 3.998 1.00 94.81 88 ALA A CA 1
ATOM 706 C C . ALA A 1 88 ? -8.884 1.534 5.340 1.00 94.81 88 ALA A C 1
ATOM 708 O O . ALA A 1 88 ? -8.470 2.284 6.219 1.00 94.81 88 ALA A O 1
ATOM 709 N N . GLN A 1 89 ? -9.919 0.709 5.520 1.00 95.31 89 GLN A N 1
ATOM 710 C CA . GLN A 1 89 ? -10.656 0.590 6.782 1.00 95.31 89 GLN A CA 1
ATOM 711 C C . GLN A 1 89 ? -9.768 0.062 7.911 1.00 95.31 89 GLN A C 1
ATOM 713 O O . GLN A 1 89 ? -9.747 0.643 8.990 1.00 95.31 89 GLN A O 1
ATOM 718 N N . PHE A 1 90 ? -8.969 -0.973 7.642 1.00 95.50 90 PHE A N 1
ATOM 719 C CA . PHE A 1 90 ? -8.037 -1.519 8.627 1.00 95.50 90 PHE A CA 1
ATOM 720 C C . PHE A 1 90 ? -7.022 -0.475 9.120 1.00 95.50 90 PHE A C 1
ATOM 722 O O . PHE A 1 90 ? -6.786 -0.343 10.320 1.00 95.50 90 PHE A O 1
ATOM 729 N N . ILE A 1 91 ? -6.419 0.286 8.200 1.00 95.62 91 ILE A N 1
ATOM 730 C CA . ILE A 1 91 ? -5.447 1.338 8.542 1.00 95.62 91 ILE A CA 1
ATOM 731 C C . ILE A 1 91 ? -6.109 2.452 9.349 1.00 95.62 91 ILE A C 1
ATOM 733 O O . ILE A 1 91 ? -5.502 2.971 10.283 1.00 95.62 91 ILE A O 1
ATOM 737 N N . ASP A 1 92 ? -7.331 2.823 8.981 1.00 94.94 92 ASP A N 1
ATOM 738 C CA . ASP A 1 92 ? -8.106 3.847 9.669 1.00 94.94 92 ASP A CA 1
ATOM 739 C C . ASP A 1 92 ? -8.382 3.447 11.126 1.00 94.94 92 ASP A C 1
ATOM 741 O O . ASP A 1 92 ? -8.026 4.185 12.044 1.00 94.94 92 ASP A O 1
ATOM 745 N N . GLU A 1 93 ? -8.891 2.233 11.351 1.00 94.44 93 GLU A N 1
ATOM 746 C CA . GLU A 1 93 ? -9.115 1.685 12.694 1.00 94.44 93 GLU A CA 1
ATOM 747 C C . GLU A 1 93 ? -7.822 1.657 13.520 1.00 94.44 93 GLU A C 1
ATOM 749 O O . GLU A 1 93 ? -7.794 2.148 14.651 1.00 94.44 93 GLU A O 1
ATOM 754 N N . LYS A 1 94 ? -6.727 1.159 12.933 1.00 94.25 94 LYS A N 1
ATOM 755 C CA . LYS A 1 94 ? -5.418 1.089 13.597 1.00 94.25 94 LYS A CA 1
ATOM 756 C C . LYS A 1 94 ? -4.847 2.459 13.941 1.00 94.25 94 LYS A C 1
ATOM 758 O O . LYS A 1 94 ? -4.233 2.625 14.994 1.00 94.25 94 LYS A O 1
ATOM 763 N N . TYR A 1 95 ? -5.048 3.449 13.079 1.00 94.38 95 TYR A N 1
ATOM 764 C CA . TYR A 1 95 ? -4.594 4.810 13.329 1.00 94.38 95 TYR A CA 1
ATOM 765 C C . TYR A 1 95 ? -5.278 5.409 14.562 1.00 94.38 95 TYR A C 1
ATOM 767 O O . TYR A 1 95 ? -4.599 5.940 15.444 1.00 94.38 95 TYR A O 1
ATOM 775 N N . TYR A 1 96 ? -6.604 5.302 14.657 1.00 94.12 96 TYR A N 1
ATOM 776 C CA . TYR A 1 96 ? -7.345 5.814 15.812 1.00 94.12 96 TYR A CA 1
ATOM 777 C C . TYR A 1 96 ? -7.070 5.001 17.087 1.00 94.12 96 TYR A C 1
ATOM 779 O O . TYR A 1 96 ? -6.992 5.584 18.168 1.00 94.12 96 TYR A O 1
ATOM 787 N N . GLU A 1 97 ? -6.832 3.688 16.971 1.00 92.50 97 GLU A N 1
ATOM 788 C CA . GLU A 1 97 ? -6.402 2.834 18.089 1.00 92.50 97 GLU A CA 1
ATOM 789 C C . GLU A 1 97 ? -5.068 3.308 18.689 1.00 92.50 97 GLU A C 1
ATOM 791 O O . GLU A 1 97 ? -4.960 3.477 19.902 1.00 92.50 97 GLU A O 1
ATOM 796 N N . ILE A 1 98 ? -4.062 3.568 17.846 1.00 90.88 98 ILE A N 1
ATOM 797 C CA . ILE A 1 98 ? -2.710 3.940 18.292 1.00 90.88 98 ILE A CA 1
ATOM 798 C C . ILE A 1 98 ? -2.648 5.395 18.770 1.00 90.88 98 ILE A C 1
ATOM 800 O O . ILE A 1 98 ? -1.959 5.704 19.742 1.00 90.88 98 ILE A O 1
ATOM 804 N N . THR A 1 99 ? -3.350 6.306 18.094 1.00 90.69 99 THR A N 1
ATOM 805 C CA . THR A 1 99 ? -3.313 7.739 18.431 1.00 90.69 99 THR A CA 1
ATOM 806 C C . THR A 1 99 ? -4.265 8.118 19.564 1.00 90.69 99 THR A C 1
ATOM 808 O O . THR A 1 99 ? -4.105 9.183 20.160 1.00 90.69 99 THR A O 1
ATOM 811 N N . GLY A 1 100 ? -5.265 7.281 19.864 1.00 89.12 100 GLY A N 1
ATOM 812 C CA . GLY A 1 100 ? -6.316 7.575 20.842 1.00 89.12 100 GLY A CA 1
ATOM 813 C C . GLY A 1 100 ? -7.254 8.713 20.422 1.00 89.12 100 GLY A C 1
ATOM 814 O O . GLY A 1 100 ? -8.045 9.194 21.237 1.00 89.12 100 GLY A O 1
ATOM 815 N N . ILE A 1 101 ? -7.166 9.173 19.170 1.00 91.88 101 ILE A N 1
ATOM 816 C CA . ILE A 1 101 ? -8.049 10.203 18.623 1.00 91.88 101 ILE A CA 1
ATOM 817 C C . ILE A 1 101 ? -9.439 9.589 18.420 1.00 91.88 101 ILE A C 1
ATOM 819 O O . ILE A 1 101 ? -9.581 8.468 17.937 1.00 91.88 101 ILE A O 1
ATOM 823 N N . ILE A 1 102 ? -10.486 10.330 18.780 1.00 88.8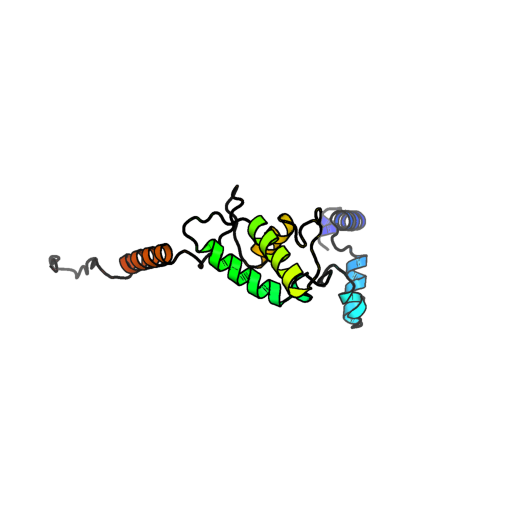1 102 ILE A N 1
ATOM 824 C CA . ILE A 1 102 ? -11.867 9.892 18.557 1.00 88.81 102 ILE A CA 1
ATOM 825 C C . ILE A 1 102 ? -12.284 10.308 17.149 1.00 88.81 102 ILE A C 1
ATOM 827 O O . ILE A 1 102 ? -12.364 11.503 16.859 1.00 88.81 102 ILE A O 1
ATOM 831 N N . LYS A 1 103 ? -12.588 9.322 16.301 1.00 89.25 103 LYS A N 1
ATOM 832 C CA . LYS A 1 103 ? -13.141 9.551 14.965 1.00 89.25 103 LYS A CA 1
ATOM 833 C C . LYS A 1 103 ? -14.514 10.221 15.054 1.00 89.25 103 LYS A C 1
ATOM 835 O O . LYS A 1 103 ? -15.406 9.724 15.746 1.00 89.25 103 LYS A O 1
ATOM 840 N N . GLN A 1 104 ? -14.699 11.333 14.348 1.00 86.38 104 GLN A N 1
ATOM 841 C CA . GLN A 1 104 ? -15.977 12.034 14.272 1.00 86.38 104 GLN A CA 1
ATOM 842 C C . GLN A 1 104 ? -16.825 11.527 13.101 1.00 86.38 104 GLN A C 1
ATOM 844 O O . GLN A 1 104 ? -16.334 11.005 12.099 1.00 86.38 104 GLN A O 1
ATOM 849 N N . SER A 1 105 ? -18.146 11.679 13.230 1.00 78.38 105 SER A N 1
ATOM 850 C CA . SER A 1 105 ? -19.081 11.329 12.161 1.00 78.38 105 SER A CA 1
ATOM 851 C C . SER A 1 105 ? -18.902 12.289 10.984 1.00 78.38 105 SER A C 1
ATOM 853 O O . SER A 1 105 ? -19.347 13.432 11.053 1.00 78.38 105 SER A O 1
ATOM 855 N N . GLY A 1 106 ? -18.293 11.806 9.901 1.00 79.44 106 GLY A N 1
ATOM 856 C CA . GLY A 1 106 ? -17.985 12.594 8.704 1.00 79.44 106 GLY A CA 1
ATOM 857 C C . GLY A 1 106 ? -16.494 12.685 8.388 1.00 79.44 106 GLY A C 1
ATOM 858 O O . GLY A 1 106 ? -16.155 13.222 7.339 1.00 79.44 106 GLY A O 1
ATOM 859 N N . ASP A 1 107 ? -15.628 12.145 9.249 1.00 84.38 107 ASP A N 1
ATOM 860 C CA . ASP A 1 107 ? -14.197 12.072 8.966 1.00 84.38 107 ASP A CA 1
ATOM 861 C C . ASP A 1 107 ? -13.921 11.106 7.806 1.00 84.38 107 ASP A C 1
ATOM 863 O O . ASP A 1 107 ? -14.372 9.951 7.803 1.00 84.38 107 ASP A O 1
ATOM 867 N N . ASP A 1 108 ? -13.150 11.591 6.834 1.00 90.38 108 ASP A N 1
ATOM 868 C CA . ASP A 1 108 ? -12.617 10.783 5.743 1.00 90.38 108 ASP A CA 1
ATOM 869 C C . ASP A 1 108 ? -11.634 9.724 6.265 1.00 90.38 108 ASP A C 1
ATOM 871 O O . ASP A 1 108 ? -11.098 9.817 7.369 1.00 90.38 108 ASP A O 1
ATOM 875 N N . LEU A 1 109 ? -11.378 8.701 5.445 1.00 92.00 109 LEU A N 1
ATOM 876 C CA . LEU A 1 109 ? -10.376 7.686 5.763 1.00 92.00 109 LEU A CA 1
ATOM 877 C C . LEU A 1 109 ? -8.978 8.311 5.831 1.00 92.00 109 LEU A C 1
ATOM 879 O O . LEU A 1 109 ? -8.570 9.014 4.902 1.00 92.00 109 LEU A O 1
ATOM 883 N N . ILE A 1 110 ? -8.205 7.952 6.861 1.00 92.31 110 ILE A N 1
ATOM 884 C CA . ILE A 1 110 ? -6.802 8.385 7.022 1.00 92.31 110 ILE A CA 1
ATOM 885 C C . ILE A 1 110 ? -5.965 8.066 5.777 1.00 92.31 110 ILE A C 1
ATOM 887 O O . ILE A 1 110 ? -5.098 8.841 5.364 1.00 92.31 110 ILE A O 1
ATOM 891 N N . ARG A 1 111 ? -6.254 6.929 5.137 1.00 91.12 111 ARG A N 1
ATOM 892 C CA . ARG A 1 111 ? -5.763 6.607 3.799 1.00 91.12 1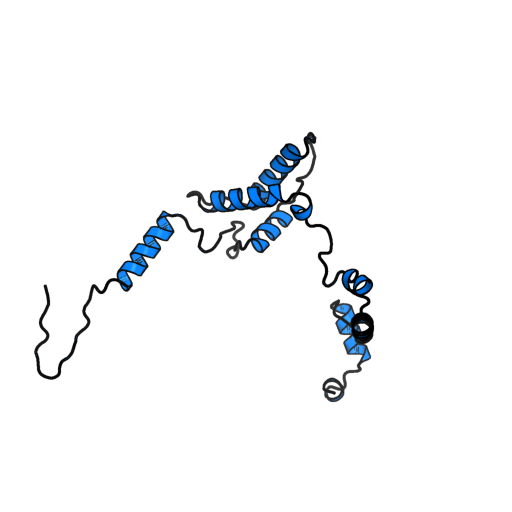11 ARG A CA 1
ATOM 893 C C . ARG A 1 111 ? -6.915 6.260 2.876 1.00 91.12 111 ARG A C 1
ATOM 895 O O . ARG A 1 111 ? -7.712 5.378 3.161 1.00 91.12 111 ARG A O 1
ATOM 902 N N . SER A 1 112 ? -6.964 6.923 1.724 1.00 91.75 112 SER A N 1
ATOM 903 C CA . SER A 1 112 ? -7.956 6.623 0.693 1.00 91.75 112 SER A CA 1
ATOM 904 C C . SER A 1 112 ? -7.707 5.268 0.023 1.00 91.75 112 SER A C 1
ATOM 906 O O . SER A 1 112 ? -6.565 4.816 -0.094 1.00 91.75 112 SER A O 1
ATOM 908 N N . GLU A 1 113 ? -8.764 4.664 -0.528 1.00 91.69 113 GLU A N 1
ATOM 909 C CA . GLU A 1 113 ? -8.684 3.404 -1.285 1.00 91.69 113 GLU A CA 1
ATOM 910 C C . GLU A 1 113 ? -7.636 3.460 -2.412 1.00 91.69 113 GLU A C 1
ATOM 912 O O . GLU A 1 113 ? -6.856 2.524 -2.603 1.00 91.69 113 GLU A O 1
ATOM 917 N N . SER A 1 114 ? -7.562 4.578 -3.145 1.00 88.62 114 SER A N 1
ATOM 918 C CA . SER A 1 114 ? -6.573 4.771 -4.213 1.00 88.62 114 SER A CA 1
ATOM 919 C C . SER A 1 114 ? -5.139 4.725 -3.692 1.00 88.62 114 SER A C 1
ATOM 921 O O . SER A 1 114 ? -4.248 4.191 -4.354 1.00 88.62 114 SER A O 1
ATOM 923 N N . SER A 1 115 ? -4.923 5.275 -2.500 1.00 89.81 115 SER A N 1
ATOM 924 C CA . SER A 1 115 ? -3.621 5.321 -1.847 1.00 89.81 115 SER A CA 1
ATOM 925 C C . SER A 1 115 ? -3.238 3.923 -1.347 1.00 89.81 115 SER A C 1
ATOM 927 O O . SER A 1 115 ? -2.149 3.443 -1.656 1.00 89.81 115 SER A O 1
ATOM 929 N N . CYS A 1 116 ? -4.166 3.205 -0.710 1.00 91.62 116 CYS A N 1
ATOM 930 C CA . CYS A 1 116 ? -3.991 1.803 -0.313 1.00 91.62 116 CYS A CA 1
ATOM 931 C C . CYS A 1 116 ? -3.708 0.879 -1.506 1.00 91.62 116 CYS A C 1
ATOM 933 O O . CYS A 1 116 ? -2.906 -0.048 -1.410 1.00 91.62 116 CYS A O 1
ATOM 935 N N . ARG A 1 117 ? -4.287 1.156 -2.679 1.00 89.56 117 ARG A N 1
ATOM 936 C CA . ARG A 1 117 ? -3.967 0.415 -3.907 1.00 89.56 117 ARG A CA 1
ATOM 937 C C . ARG A 1 117 ? -2.513 0.605 -4.350 1.00 89.56 117 ARG A C 1
ATOM 939 O O . ARG A 1 117 ? -1.911 -0.333 -4.872 1.00 89.56 117 ARG A O 1
ATOM 946 N N . LEU A 1 118 ? -1.949 1.800 -4.164 1.00 87.62 118 LEU A N 1
ATOM 947 C CA . LEU A 1 118 ? -0.530 2.053 -4.427 1.00 87.62 118 LEU A CA 1
ATOM 948 C C . LEU A 1 118 ? 0.362 1.333 -3.412 1.00 87.62 118 LEU A C 1
ATOM 950 O O . LEU A 1 118 ? 1.384 0.784 -3.818 1.00 87.62 118 LEU A O 1
ATOM 954 N N . ASP A 1 119 ? -0.034 1.283 -2.139 1.00 89.44 119 ASP A N 1
ATOM 955 C CA . ASP A 1 119 ? 0.710 0.550 -1.104 1.00 89.44 119 ASP A CA 1
ATOM 956 C C . ASP A 1 119 ? 0.765 -0.941 -1.418 1.00 89.44 119 ASP A C 1
ATOM 958 O O . ASP A 1 119 ? 1.848 -1.515 -1.469 1.00 89.44 119 ASP A O 1
ATOM 962 N N . LEU A 1 120 ? -0.380 -1.541 -1.757 1.00 89.12 120 LEU A N 1
ATOM 963 C CA . LEU A 1 120 ? -0.461 -2.941 -2.172 1.00 89.12 120 LEU A CA 1
ATOM 964 C C . LEU A 1 120 ? 0.511 -3.242 -3.320 1.00 89.12 120 LEU A C 1
ATOM 966 O O . LEU A 1 120 ? 1.262 -4.212 -3.250 1.00 89.12 120 LEU A O 1
ATOM 970 N N . ARG A 1 121 ? 0.566 -2.384 -4.349 1.00 85.50 121 ARG A N 1
ATOM 971 C CA . ARG A 1 121 ? 1.530 -2.539 -5.454 1.00 85.50 121 ARG A CA 1
ATOM 972 C C . ARG A 1 121 ? 2.979 -2.431 -4.984 1.00 85.50 121 ARG A C 1
ATOM 974 O O . ARG A 1 121 ? 3.813 -3.208 -5.435 1.00 85.50 121 ARG A O 1
ATOM 981 N N . ARG A 1 122 ? 3.286 -1.485 -4.090 1.00 86.06 122 ARG A N 1
ATOM 982 C CA . ARG A 1 122 ? 4.632 -1.324 -3.507 1.00 86.06 122 ARG A CA 1
ATOM 983 C C . ARG A 1 122 ? 5.045 -2.538 -2.678 1.00 86.06 122 ARG A C 1
ATOM 985 O O . ARG A 1 122 ? 6.219 -2.886 -2.677 1.00 86.06 122 ARG A O 1
ATOM 992 N N . TRP A 1 123 ? 4.093 -3.197 -2.026 1.00 87.50 123 TRP A N 1
ATOM 993 C CA . TRP A 1 123 ? 4.310 -4.437 -1.281 1.00 87.50 123 TRP A CA 1
ATOM 994 C C . TRP A 1 123 ? 4.363 -5.689 -2.169 1.00 87.50 123 TRP A C 1
ATOM 996 O O . TRP A 1 123 ? 4.600 -6.778 -1.660 1.00 87.50 123 TRP A O 1
ATOM 1006 N N . GLY A 1 124 ? 4.178 -5.553 -3.487 1.00 84.12 124 GLY A N 1
ATOM 1007 C CA . GLY A 1 124 ? 4.293 -6.653 -4.447 1.00 84.12 124 GLY A CA 1
ATOM 1008 C C . GLY A 1 124 ? 2.967 -7.271 -4.893 1.00 84.12 124 GLY A C 1
ATOM 1009 O O . GLY A 1 124 ? 2.984 -8.265 -5.617 1.00 84.12 124 GLY A O 1
ATOM 1010 N N . ALA A 1 125 ? 1.821 -6.693 -4.520 1.00 84.75 125 ALA A N 1
ATOM 1011 C CA . ALA A 1 125 ? 0.526 -7.155 -5.005 1.00 84.75 125 ALA A CA 1
ATOM 1012 C C . ALA A 1 125 ? 0.374 -6.901 -6.510 1.00 84.75 125 ALA A C 1
ATOM 1014 O O . ALA A 1 125 ? 0.599 -5.791 -7.010 1.00 84.75 125 ALA A O 1
ATOM 1015 N N . LYS A 1 126 ? -0.100 -7.917 -7.223 1.00 83.56 126 LYS A N 1
ATOM 1016 C CA . LYS A 1 126 ? -0.513 -7.838 -8.622 1.00 83.56 126 LYS A CA 1
ATOM 1017 C C . LYS A 1 126 ? -2.030 -7.694 -8.710 1.00 83.56 126 LYS A C 1
ATOM 1019 O O . LYS A 1 126 ? -2.765 -8.113 -7.823 1.00 83.56 126 LYS A O 1
ATOM 1024 N N . PHE A 1 127 ? -2.491 -7.067 -9.786 1.00 81.75 127 PHE A N 1
ATOM 1025 C CA . PHE A 1 127 ? -3.909 -6.912 -10.105 1.00 81.75 127 PHE A CA 1
ATOM 1026 C C . PHE A 1 127 ? -4.118 -7.485 -11.502 1.00 81.75 127 PHE A C 1
ATOM 1028 O O . PHE A 1 127 ? -3.430 -7.066 -12.435 1.00 81.75 127 PHE A O 1
ATOM 1035 N N . GLU A 1 128 ? -5.044 -8.428 -11.659 1.00 74.81 128 GLU A N 1
ATOM 1036 C CA . GLU A 1 128 ? -5.427 -8.898 -12.992 1.00 74.81 128 GLU A CA 1
ATOM 1037 C C . GLU A 1 128 ? -6.086 -7.767 -13.792 1.00 74.81 128 GLU A C 1
ATOM 1039 O O . GLU A 1 128 ? -6.697 -6.849 -13.229 1.00 74.81 128 GLU A O 1
ATOM 1044 N N . ALA A 1 129 ? -5.980 -7.830 -15.121 1.00 63.16 129 ALA A N 1
ATOM 1045 C CA . ALA A 1 129 ? -6.650 -6.877 -15.995 1.00 63.16 129 ALA A CA 1
ATOM 1046 C C . ALA A 1 129 ? -8.163 -6.883 -15.703 1.00 63.16 129 ALA A C 1
ATOM 1048 O O . ALA A 1 129 ? -8.807 -7.926 -15.757 1.00 63.16 129 ALA A O 1
ATOM 1049 N N . ASN A 1 130 ? -8.717 -5.710 -15.380 1.00 62.38 130 ASN A N 1
ATOM 1050 C CA . ASN A 1 130 ? -10.116 -5.486 -14.978 1.00 62.38 130 ASN A CA 1
ATOM 1051 C C . ASN A 1 130 ? -10.527 -6.005 -13.588 1.00 62.38 130 ASN A C 1
ATOM 1053 O O . ASN A 1 130 ? -11.691 -5.860 -13.214 1.00 62.38 130 ASN A O 1
ATOM 1057 N N . SER A 1 131 ? -9.597 -6.525 -12.786 1.00 68.88 131 SER A N 1
ATOM 1058 C CA . SER A 1 131 ? -9.875 -6.905 -11.401 1.00 68.88 131 SER A CA 1
ATOM 1059 C C . SER A 1 131 ? -9.486 -5.794 -10.420 1.00 68.88 131 SER A C 1
ATOM 1061 O O . SER A 1 131 ? -8.412 -5.191 -10.493 1.00 68.88 131 SER A O 1
ATOM 1063 N N . GLN A 1 132 ? -10.372 -5.519 -9.460 1.00 71.81 132 GLN A N 1
ATOM 1064 C CA . GLN A 1 132 ? -10.053 -4.699 -8.281 1.00 71.81 132 GLN A CA 1
ATOM 1065 C C . GLN A 1 132 ? -9.356 -5.519 -7.183 1.00 71.81 132 GLN A C 1
ATOM 1067 O O . GLN A 1 132 ? -8.960 -4.959 -6.164 1.00 71.81 132 GLN A O 1
ATOM 1072 N N . ARG A 1 133 ? -9.210 -6.835 -7.386 1.00 78.25 133 ARG A N 1
ATOM 1073 C CA . ARG A 1 133 ? -8.689 -7.768 -6.389 1.00 78.25 133 ARG A CA 1
ATOM 1074 C C . ARG A 1 133 ? -7.164 -7.851 -6.498 1.00 78.25 133 ARG A C 1
ATOM 1076 O O . ARG A 1 133 ? -6.662 -8.153 -7.586 1.00 78.25 133 ARG A O 1
ATOM 1083 N N . PRO A 1 134 ? -6.427 -7.566 -5.415 1.00 82.06 134 PRO A N 1
ATOM 1084 C CA . PRO A 1 134 ? -4.999 -7.825 -5.357 1.00 82.06 134 PRO A CA 1
ATOM 1085 C C . PRO A 1 134 ? -4.735 -9.317 -5.108 1.00 82.06 134 PRO A C 1
ATOM 1087 O O . PRO A 1 134 ? -5.503 -9.986 -4.421 1.00 82.06 134 PRO A O 1
ATOM 1090 N N . TYR A 1 135 ? -3.621 -9.827 -5.622 1.00 78.94 135 TYR A N 1
ATOM 1091 C CA . TYR A 1 135 ? -3.069 -11.130 -5.250 1.00 78.94 135 TYR A CA 1
ATOM 1092 C C . TYR A 1 135 ? -1.543 -11.045 -5.158 1.00 78.94 135 TYR A C 1
ATOM 1094 O O . TYR A 1 135 ? -0.922 -10.184 -5.783 1.00 78.94 135 TYR A O 1
ATOM 1102 N N . PHE A 1 136 ? -0.930 -11.938 -4.385 1.00 78.81 136 PHE A N 1
ATOM 1103 C CA . PHE A 1 136 ? 0.521 -12.006 -4.217 1.00 78.81 136 PHE A CA 1
ATOM 1104 C C . PHE A 1 136 ? 1.022 -13.346 -4.750 1.00 78.81 136 PHE A C 1
ATOM 1106 O O . PHE A 1 136 ? 0.561 -14.404 -4.322 1.00 78.81 136 PHE A O 1
ATOM 1113 N N . GLU A 1 137 ? 1.964 -13.314 -5.691 1.00 69.44 137 GLU A N 1
ATOM 1114 C CA . GLU A 1 137 ? 2.590 -14.539 -6.200 1.00 69.44 137 GLU A CA 1
ATOM 1115 C C . GLU A 1 137 ? 3.362 -15.247 -5.081 1.00 69.44 137 GLU A C 1
ATOM 1117 O O . GLU A 1 137 ? 4.106 -14.614 -4.336 1.00 69.44 137 GLU A O 1
ATOM 1122 N N . GLY A 1 138 ? 3.172 -16.561 -4.944 1.00 65.38 138 GLY A N 1
ATOM 1123 C CA . GLY A 1 138 ? 3.813 -17.356 -3.891 1.00 65.38 138 GLY A CA 1
ATOM 1124 C C . GLY A 1 138 ? 3.107 -17.340 -2.529 1.00 65.38 138 GLY A C 1
ATOM 1125 O O . GLY A 1 138 ? 3.350 -18.245 -1.738 1.00 65.38 138 GLY A O 1
ATOM 1126 N N . HIS A 1 139 ? 2.177 -16.412 -2.286 1.00 64.69 139 HIS A N 1
ATOM 1127 C CA . HIS A 1 139 ? 1.239 -16.453 -1.150 1.00 64.69 139 HIS A CA 1
ATOM 1128 C C . HIS A 1 139 ? -0.112 -17.034 -1.584 1.00 64.69 139 HIS A C 1
ATOM 1130 O O . HIS A 1 139 ? -1.188 -16.534 -1.258 1.00 64.69 139 HIS A O 1
ATOM 1136 N N . GLU A 1 140 ? -0.028 -18.087 -2.392 1.00 65.88 140 GLU A N 1
ATOM 1137 C CA . GLU A 1 140 ? -1.175 -18.874 -2.815 1.00 65.88 140 GLU A CA 1
ATOM 1138 C C . GLU A 1 140 ? -1.720 -19.662 -1.622 1.00 65.88 140 GLU A C 1
ATOM 1140 O O . GLU A 1 140 ? -0.987 -20.006 -0.695 1.00 65.88 140 GLU A O 1
ATOM 1145 N N . ARG A 1 141 ? -3.016 -19.975 -1.659 1.00 67.62 141 ARG A N 1
ATOM 1146 C CA . ARG A 1 141 ? -3.646 -20.830 -0.651 1.00 67.62 141 ARG A CA 1
ATOM 1147 C C . ARG A 1 141 ? -2.907 -22.161 -0.515 1.00 67.62 141 ARG A C 1
ATOM 1149 O O . ARG A 1 141 ? -2.510 -22.746 -1.522 1.00 67.62 141 ARG A O 1
ATOM 1156 N N . ASP A 1 142 ? -2.839 -22.693 0.702 1.00 70.06 142 ASP A N 1
ATOM 1157 C CA . ASP A 1 142 ? -2.148 -23.956 0.990 1.00 70.06 142 ASP A CA 1
ATOM 1158 C C . ASP A 1 142 ? -2.625 -25.126 0.116 1.00 70.06 142 ASP A C 1
ATOM 1160 O O . ASP A 1 142 ? -1.822 -25.974 -0.267 1.00 70.06 142 ASP A O 1
ATOM 1164 N N . ASP A 1 143 ? -3.911 -25.175 -0.256 1.00 72.12 143 ASP A N 1
ATOM 1165 C CA . ASP A 1 143 ? -4.435 -26.210 -1.152 1.00 72.12 143 ASP A CA 1
ATOM 1166 C C . ASP A 1 143 ? -3.934 -26.061 -2.594 1.00 72.12 143 ASP A C 1
ATOM 1168 O O . ASP A 1 143 ? -3.618 -27.060 -3.239 1.00 72.12 143 ASP A O 1
ATOM 1172 N N . LEU A 1 144 ? -3.788 -24.827 -3.083 1.00 70.06 144 LEU A N 1
ATOM 1173 C CA . LEU A 1 144 ? -3.203 -24.548 -4.397 1.00 70.06 144 LEU A CA 1
ATOM 1174 C C . LEU A 1 144 ? -1.706 -24.848 -4.406 1.00 70.06 144 LEU A C 1
ATOM 1176 O O . LEU A 1 144 ? -1.218 -25.486 -5.337 1.00 70.06 144 LEU A O 1
ATOM 1180 N N . VAL A 1 145 ? -0.994 -24.464 -3.343 1.00 74.81 145 VAL A N 1
ATOM 1181 C CA . VAL A 1 145 ? 0.422 -24.806 -3.163 1.00 74.81 145 VAL A CA 1
ATOM 1182 C C . VAL A 1 145 ? 0.591 -26.322 -3.140 1.00 74.81 145 VAL A C 1
ATOM 1184 O O . VAL A 1 145 ? 1.444 -26.851 -3.849 1.00 74.81 145 VAL A O 1
ATOM 1187 N N . LYS A 1 146 ? -0.257 -27.036 -2.391 1.00 80.50 146 LYS A N 1
ATOM 1188 C CA . LYS A 1 146 ? -0.243 -28.498 -2.323 1.00 80.50 146 LYS A CA 1
ATOM 1189 C C . LYS A 1 146 ? -0.504 -29.133 -3.687 1.00 80.50 146 LYS A C 1
ATOM 1191 O O . LYS A 1 146 ? 0.280 -29.983 -4.095 1.00 80.50 146 LYS A O 1
ATOM 1196 N N . HIS A 1 147 ? -1.527 -28.696 -4.420 1.00 79.69 147 HIS A N 1
ATOM 1197 C CA . HIS A 1 147 ? -1.821 -29.222 -5.756 1.00 79.69 147 HIS A CA 1
ATOM 1198 C C . HIS A 1 147 ? -0.729 -28.904 -6.779 1.00 79.69 147 HIS A C 1
ATOM 1200 O O . HIS A 1 147 ? -0.376 -29.761 -7.585 1.00 79.69 147 HIS A O 1
ATOM 1206 N N . ARG A 1 148 ? -0.139 -27.706 -6.732 1.00 77.69 148 ARG A N 1
ATOM 1207 C CA . ARG A 1 148 ? 1.013 -27.351 -7.568 1.00 77.69 148 ARG A CA 1
ATOM 1208 C C . ARG A 1 148 ? 2.211 -28.238 -7.249 1.00 77.69 148 ARG A C 1
ATOM 1210 O O . ARG A 1 148 ? 2.863 -28.728 -8.165 1.00 77.69 148 ARG A O 1
ATOM 1217 N N . THR A 1 149 ? 2.484 -28.479 -5.970 1.00 81.12 149 THR A N 1
ATOM 1218 C CA . THR A 1 149 ? 3.548 -29.389 -5.536 1.00 81.12 149 THR A CA 1
ATOM 1219 C C . THR A 1 149 ? 3.257 -30.828 -5.963 1.00 81.12 149 THR A C 1
ATOM 1221 O O . THR A 1 149 ? 4.157 -31.487 -6.462 1.00 81.12 149 THR A O 1
ATOM 1224 N N . GLU A 1 150 ? 2.018 -31.313 -5.854 1.00 82.62 150 GLU A N 1
ATOM 1225 C CA . GLU A 1 150 ? 1.597 -32.626 -6.373 1.00 82.62 150 GLU A CA 1
ATOM 1226 C C . GLU A 1 150 ? 1.794 -32.731 -7.893 1.00 82.62 150 GLU A C 1
ATOM 1228 O O . GLU A 1 150 ? 2.313 -33.734 -8.377 1.00 82.62 150 GLU A O 1
ATOM 1233 N N . PHE A 1 151 ? 1.443 -31.684 -8.641 1.00 77.88 151 PHE A N 1
ATOM 1234 C CA . PHE A 1 151 ? 1.619 -31.610 -10.091 1.00 77.88 151 PHE A CA 1
ATOM 1235 C C . PHE A 1 151 ? 3.098 -31.590 -10.493 1.00 77.88 151 PHE A C 1
ATOM 1237 O O . PHE A 1 151 ? 3.515 -32.366 -11.344 1.00 77.88 151 PHE A O 1
ATOM 1244 N N . ILE A 1 152 ? 3.924 -30.763 -9.849 1.00 79.06 152 ILE A N 1
ATOM 1245 C CA . ILE A 1 152 ? 5.376 -30.746 -10.075 1.00 79.06 152 ILE A CA 1
ATOM 1246 C C . ILE A 1 152 ? 5.981 -32.105 -9.707 1.00 79.06 152 ILE A C 1
ATOM 1248 O O . ILE A 1 152 ? 6.759 -32.659 -10.480 1.00 79.06 152 ILE A O 1
ATOM 1252 N N . ASN A 1 153 ? 5.577 -32.685 -8.575 1.00 81.56 153 ASN A N 1
ATOM 1253 C CA . ASN A 1 153 ? 6.013 -34.013 -8.154 1.00 81.56 153 ASN A CA 1
ATOM 1254 C C . ASN A 1 153 ? 5.595 -35.097 -9.145 1.00 81.56 153 ASN A C 1
ATOM 1256 O O . ASN A 1 153 ? 6.331 -36.059 -9.296 1.00 81.56 153 ASN A O 1
ATOM 1260 N N . TYR A 1 154 ? 4.466 -34.964 -9.840 1.00 77.00 154 TYR A N 1
ATOM 1261 C CA . TYR A 1 154 ? 4.089 -35.892 -10.905 1.00 77.00 154 TYR A CA 1
ATOM 1262 C C . TYR A 1 154 ? 5.091 -35.877 -12.074 1.00 77.00 154 TYR A C 1
ATOM 1264 O O . TYR A 1 154 ? 5.417 -36.941 -12.587 1.00 77.00 154 TYR A O 1
ATOM 1272 N N . PHE A 1 155 ? 5.627 -34.711 -12.453 1.00 69.25 155 PHE A N 1
ATOM 1273 C CA . PHE A 1 155 ? 6.651 -34.607 -13.506 1.00 69.25 155 PHE A CA 1
ATOM 1274 C C . PHE A 1 155 ? 8.065 -34.947 -13.026 1.00 69.25 155 PHE A C 1
ATOM 1276 O O . PHE A 1 155 ? 8.873 -35.448 -13.804 1.00 69.25 155 PHE A O 1
ATOM 1283 N N . LEU A 1 156 ? 8.380 -34.654 -11.763 1.00 73.81 156 LEU A N 1
ATOM 1284 C CA . LEU A 1 156 ? 9.687 -34.947 -11.172 1.00 73.81 156 LEU A CA 1
ATOM 1285 C C . LEU A 1 156 ? 9.808 -36.396 -10.694 1.00 73.81 156 LEU A C 1
ATOM 1287 O O . LEU A 1 156 ? 10.917 -36.921 -10.637 1.00 73.81 156 LEU A O 1
ATOM 1291 N N . ALA A 1 157 ? 8.696 -37.043 -10.340 1.00 68.25 157 ALA A N 1
ATOM 1292 C CA . ALA A 1 157 ? 8.671 -38.465 -10.054 1.00 68.25 157 ALA A CA 1
ATOM 1293 C C . ALA A 1 157 ? 8.780 -39.216 -11.387 1.00 68.25 157 ALA A C 1
ATOM 1295 O O . ALA A 1 157 ? 7.860 -39.142 -12.203 1.00 68.25 157 ALA A O 1
ATOM 1296 N N . PRO A 1 158 ? 9.871 -39.958 -11.631 1.00 58.16 158 PRO A N 1
ATOM 1297 C CA . PRO A 1 158 ? 10.001 -40.751 -12.840 1.00 58.16 158 PRO A CA 1
ATOM 1298 C C . PRO A 1 158 ? 8.985 -41.894 -12.769 1.00 58.16 158 PRO A C 1
ATOM 1300 O O . PRO A 1 158 ? 9.243 -42.920 -12.144 1.00 58.16 158 PRO A O 1
ATOM 1303 N N . LYS A 1 159 ? 7.797 -41.703 -13.350 1.00 59.16 159 LYS A N 1
ATOM 1304 C CA . LYS A 1 159 ? 6.792 -42.769 -13.463 1.00 59.16 159 LYS A CA 1
ATOM 1305 C C . LYS A 1 159 ? 6.819 -43.502 -14.792 1.00 59.16 159 LYS A C 1
ATOM 1307 O O . LYS A 1 159 ? 6.393 -44.646 -14.819 1.00 59.16 159 LYS A O 1
ATOM 1312 N N . ASP A 1 160 ? 7.438 -42.930 -15.819 1.00 53.50 160 ASP A N 1
ATOM 1313 C CA . ASP A 1 160 ? 7.615 -43.606 -17.098 1.00 53.50 160 ASP A CA 1
ATOM 1314 C C . ASP A 1 160 ? 9.097 -43.619 -17.465 1.00 53.50 160 ASP A C 1
ATOM 1316 O O . ASP A 1 160 ? 9.718 -42.607 -17.790 1.00 53.50 160 ASP A O 1
ATOM 1320 N N . SER A 1 161 ? 9.683 -44.808 -17.346 1.00 51.25 161 SER A N 1
ATOM 1321 C CA . SER A 1 161 ? 11.028 -45.112 -17.823 1.00 51.25 161 SER A CA 1
ATOM 1322 C C . SER A 1 161 ? 10.988 -45.118 -19.351 1.00 51.25 161 SER A C 1
ATOM 1324 O O . SER A 1 161 ? 10.673 -46.140 -19.956 1.00 51.25 161 SER A O 1
ATOM 1326 N N . TYR A 1 162 ? 11.245 -43.982 -19.996 1.00 49.81 162 TYR A N 1
ATOM 1327 C CA . TYR A 1 162 ? 11.343 -43.945 -21.453 1.00 49.81 162 TYR A CA 1
ATOM 1328 C C . TYR A 1 162 ? 12.618 -44.676 -21.889 1.00 49.81 162 TYR A C 1
ATOM 1330 O O . TYR A 1 162 ? 13.723 -44.214 -21.626 1.00 49.81 162 TYR A O 1
ATOM 1338 N N . TYR A 1 163 ? 12.415 -45.849 -22.495 1.00 46.03 163 TYR A N 1
ATOM 1339 C CA . TYR A 1 163 ? 13.323 -46.625 -23.344 1.00 46.03 163 TYR A CA 1
ATOM 1340 C C . TYR A 1 163 ? 14.821 -46.284 -23.240 1.00 46.03 163 TYR A C 1
ATOM 1342 O O . TYR A 1 163 ? 15.303 -45.355 -23.885 1.00 46.03 163 TYR A O 1
ATOM 1350 N N . THR A 1 164 ? 15.610 -47.141 -22.588 1.00 46.84 164 THR A N 1
ATOM 1351 C CA . THR A 1 164 ? 16.963 -47.387 -23.103 1.00 46.84 164 THR A CA 1
ATOM 1352 C C . THR A 1 164 ? 16.815 -48.310 -24.305 1.00 46.84 164 THR A C 1
ATOM 1354 O O . THR A 1 164 ? 16.607 -49.510 -24.139 1.00 46.84 164 THR A O 1
ATOM 1357 N N . ILE A 1 165 ? 16.877 -47.756 -25.517 1.00 50.59 165 ILE A N 1
ATOM 1358 C CA . ILE A 1 165 ? 17.176 -48.559 -26.704 1.00 50.59 165 ILE A CA 1
ATOM 1359 C C . ILE A 1 165 ? 18.661 -48.900 -26.596 1.00 50.59 165 ILE A C 1
ATOM 1361 O O . ILE A 1 165 ? 19.523 -48.125 -26.997 1.00 50.59 165 ILE A O 1
ATOM 1365 N N . THR A 1 166 ? 18.972 -50.024 -25.964 1.00 55.44 166 THR A N 1
ATOM 1366 C CA . THR A 1 166 ? 20.235 -50.707 -26.223 1.00 55.44 166 THR A CA 1
ATOM 1367 C C . THR A 1 166 ? 20.069 -51.430 -27.550 1.00 55.44 166 THR A C 1
ATOM 1369 O O . THR A 1 166 ? 19.189 -52.282 -27.683 1.00 55.44 166 THR A O 1
ATOM 1372 N N . ASP A 1 167 ? 20.861 -51.034 -28.548 1.00 47.75 167 ASP A N 1
ATOM 1373 C CA . ASP A 1 167 ? 20.861 -51.651 -29.874 1.00 47.75 167 ASP A CA 1
ATOM 1374 C C . ASP A 1 167 ? 20.927 -53.181 -29.745 1.00 47.75 167 ASP A C 1
ATOM 1376 O O . ASP A 1 167 ? 21.914 -53.733 -29.260 1.00 47.75 167 ASP A O 1
ATOM 1380 N N . GLY A 1 168 ? 19.860 -53.862 -30.177 1.00 58.88 168 GLY A N 1
ATOM 1381 C CA . GLY A 1 168 ? 19.820 -55.320 -30.310 1.00 58.88 168 GLY A CA 1
ATOM 1382 C C . GLY A 1 168 ? 18.923 -56.097 -29.342 1.00 58.88 168 GLY A C 1
ATOM 1383 O O . GLY A 1 168 ? 18.794 -57.303 -29.536 1.00 58.88 168 GLY A O 1
ATOM 1384 N N . GLU A 1 169 ? 18.255 -55.472 -28.365 1.00 60.03 169 GLU A N 1
ATOM 1385 C CA . GLU A 1 169 ? 17.349 -56.195 -27.452 1.00 60.03 169 GLU A CA 1
ATOM 1386 C C . GLU A 1 169 ? 15.888 -55.726 -27.540 1.00 60.03 169 GLU A C 1
ATOM 1388 O O . GLU A 1 169 ? 15.587 -54.537 -27.643 1.00 60.03 169 GLU A O 1
ATOM 1393 N N . THR A 1 170 ? 14.951 -56.68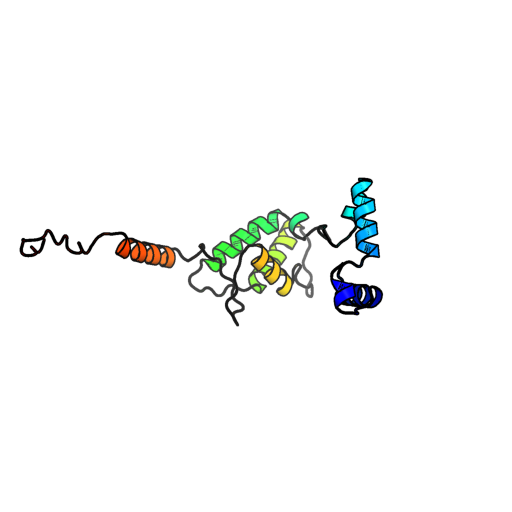3 -27.499 1.00 58.91 170 THR A N 1
ATOM 1394 C CA . THR A 1 170 ? 13.508 -56.410 -27.437 1.00 58.91 170 THR A CA 1
ATOM 1395 C C . THR A 1 170 ? 13.155 -55.673 -26.142 1.00 58.91 170 THR A C 1
ATOM 1397 O O . THR A 1 170 ? 13.540 -56.137 -25.067 1.00 58.91 170 THR A O 1
ATOM 1400 N N . PRO A 1 171 ? 12.382 -54.574 -26.205 1.00 55.16 171 PRO A N 1
ATOM 1401 C CA . PRO A 1 171 ? 12.027 -53.801 -25.022 1.00 55.16 171 PRO A CA 1
ATOM 1402 C C . PRO A 1 171 ? 11.232 -54.663 -24.036 1.00 55.16 171 PRO A C 1
ATOM 1404 O O . PRO A 1 171 ? 10.182 -55.210 -24.377 1.00 55.16 171 PRO A O 1
ATOM 1407 N N . MET A 1 172 ? 11.736 -54.778 -22.806 1.00 54.12 172 MET A N 1
ATOM 1408 C CA . MET A 1 172 ? 11.042 -55.471 -21.724 1.00 54.12 172 MET A CA 1
ATOM 1409 C C . MET A 1 172 ? 10.239 -54.487 -20.877 1.00 54.12 172 MET A C 1
ATOM 1411 O O . MET A 1 172 ? 10.773 -53.500 -20.370 1.00 54.12 172 MET A O 1
ATOM 1415 N N . TRP A 1 173 ? 8.959 -54.797 -20.686 1.00 53.25 173 TRP A N 1
ATOM 1416 C CA . TRP A 1 173 ? 8.099 -54.109 -19.729 1.00 53.25 173 TRP A CA 1
ATOM 1417 C C . TRP A 1 173 ? 8.569 -54.432 -18.309 1.00 53.25 173 TRP A C 1
ATOM 1419 O O . TRP A 1 173 ? 8.606 -55.601 -17.922 1.00 53.25 173 TRP A O 1
ATOM 1429 N N . LYS A 1 174 ? 8.908 -53.412 -17.517 1.00 50.25 174 LYS A N 1
ATOM 1430 C CA . LYS A 1 174 ? 8.952 -53.566 -16.059 1.00 50.25 174 LYS A CA 1
ATOM 1431 C C . LYS A 1 174 ? 7.539 -53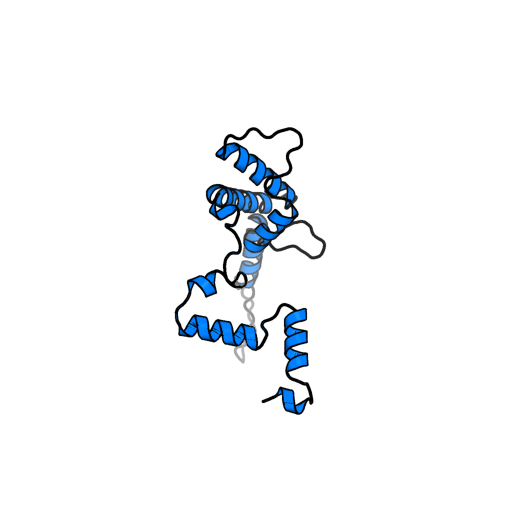.327 -15.530 1.00 50.25 174 LYS A C 1
ATOM 1433 O O . LYS A 1 174 ? 7.020 -52.227 -15.695 1.00 50.25 174 LYS A O 1
ATOM 1438 N N . ILE A 1 175 ? 6.933 -54.380 -14.977 1.00 45.91 175 ILE A N 1
ATOM 1439 C CA . ILE A 1 175 ? 5.690 -54.315 -14.190 1.00 45.91 175 ILE A CA 1
ATOM 1440 C C . ILE A 1 175 ? 6.050 -53.888 -12.769 1.00 45.91 175 ILE A C 1
ATOM 1442 O O . ILE A 1 175 ? 7.052 -54.432 -12.249 1.00 45.91 175 ILE A O 1
#

Sequence (175 aa):
MSLRSFNIKWEAVDEFLKDTRLMTAQTSHKWATIFIKGDYEEFSNDLRGGKQTDSFYDTFPDIEGDAKAFVVHACSQKSADFKAMDLAQFIDEKYYEITGIIKQSGDDLIRSESSCRLDLRRWGAKFEANSQRPYFEGHERDDLVKHRTEFINYFLAPKDSYYTITDGETPMWKI

Secondary structure (DSSP, 8-state):
--GGGGT--HHHHHHHHHHTTPPPHHHHHHHHHHHHHT-HHHHHTSTTTS-SS--HHHH-HHHHHHHHHHHHHHHTSTT----HHHHHHHHHHHHHHHH-PPPPTTPPPSS-HHHHHHHHHHTT-EE-TT---EE-TT---HHHHHHHHHHHHHHHS--S------TT-PPPP--